Protein AF-A0A1V2PLE7-F1 (afdb_monomer_lite)

Radius of gyration: 16.04 Å; chains: 1; bounding box: 48×46×39 Å

Sequence (101 aa):
MATNTGQRAGVEWAGRPDGDDAVEQPRIHVDQRVSHYDYGRGTVVLFHGPVLQVLWDKPLLDGTISRLMDHDAAFARHLVPLVTDPDGRETPAPRAAGRGV

Secondary structure (DSSP, 8-state):
------------------SS---------TT-EEEETTTEEEEEEEEETTEEEEEESS-SSTT----EEEEEHHHHTT-EEEEE-TTS-EEEPPP------

pLDDT: mean 71.07, std 22.45, range [31.92, 94.88]

Structure (mmCIF, N/CA/C/O backbone):
data_AF-A0A1V2PLE7-F1
#
_entry.id   AF-A0A1V2PLE7-F1
#
loop_
_atom_site.group_PDB
_atom_site.id
_atom_site.type_symbol
_atom_site.label_atom_id
_atom_site.label_alt_id
_atom_site.label_comp_id
_atom_site.label_asym_id
_atom_site.label_entity_id
_atom_site.label_seq_id
_atom_site.pdbx_PDB_ins_code
_atom_site.Cartn_x
_atom_site.Cartn_y
_atom_site.Cartn_z
_atom_site.occupancy
_atom_site.B_iso_or_equiv
_atom_site.auth_seq_id
_atom_site.auth_comp_id
_atom_site.auth_asym_id
_atom_site.auth_atom_id
_atom_site.pdbx_PDB_model_num
ATOM 1 N N . MET A 1 1 ? -21.568 -30.325 -1.139 1.00 36.38 1 MET A N 1
ATOM 2 C CA . MET A 1 1 ? -20.833 -29.277 -0.402 1.00 36.38 1 MET A CA 1
ATOM 3 C C . MET A 1 1 ? -19.825 -28.685 -1.369 1.00 36.38 1 MET A C 1
ATOM 5 O O . MET A 1 1 ? -18.881 -29.374 -1.723 1.00 36.38 1 MET A O 1
ATOM 9 N N . ALA A 1 2 ? -20.098 -27.498 -1.910 1.00 34.56 2 ALA A N 1
ATOM 10 C CA . ALA A 1 2 ? -19.217 -26.851 -2.879 1.00 34.56 2 ALA A CA 1
ATOM 11 C C . ALA A 1 2 ? -18.217 -25.967 -2.123 1.00 34.56 2 ALA A C 1
ATOM 13 O O . ALA A 1 2 ? -18.610 -25.015 -1.451 1.00 34.56 2 ALA A O 1
ATOM 14 N N . THR A 1 3 ? -16.936 -26.316 -2.200 1.00 37.66 3 THR A N 1
ATOM 15 C CA . THR A 1 3 ? -15.820 -25.463 -1.790 1.00 37.66 3 THR A CA 1
ATOM 16 C C . THR A 1 3 ? -15.803 -24.250 -2.710 1.00 37.66 3 THR A C 1
ATOM 18 O O . THR A 1 3 ? -15.486 -24.374 -3.890 1.00 37.66 3 THR A O 1
ATOM 21 N N . ASN A 1 4 ? -16.218 -23.094 -2.191 1.00 31.92 4 ASN A N 1
ATOM 22 C CA . ASN A 1 4 ? -16.181 -21.837 -2.923 1.00 31.92 4 ASN A CA 1
ATOM 23 C C . ASN A 1 4 ? -14.717 -21.391 -3.011 1.00 31.92 4 ASN A C 1
ATOM 25 O O . ASN A 1 4 ? -14.147 -20.867 -2.053 1.00 31.92 4 ASN A O 1
ATOM 29 N N . THR A 1 5 ? -14.091 -21.729 -4.132 1.00 40.06 5 THR A N 1
ATOM 30 C CA . THR A 1 5 ? -12.722 -21.382 -4.491 1.00 40.06 5 THR A CA 1
ATOM 31 C C . THR A 1 5 ? -12.612 -19.861 -4.515 1.00 40.06 5 THR A C 1
ATOM 33 O O . THR A 1 5 ? -13.093 -19.213 -5.440 1.00 40.06 5 THR A O 1
ATOM 36 N N . GLY A 1 6 ? -12.012 -19.289 -3.468 1.00 34.78 6 GLY A N 1
ATOM 37 C CA . GLY A 1 6 ? -11.672 -17.873 -3.406 1.00 34.78 6 GLY A CA 1
ATOM 38 C C . GLY A 1 6 ? -10.802 -17.514 -4.603 1.00 34.78 6 GLY A C 1
ATOM 39 O O . GLY A 1 6 ? -9.626 -17.865 -4.662 1.00 34.78 6 GLY A O 1
ATOM 40 N N . GLN A 1 7 ? -11.416 -16.849 -5.572 1.00 38.00 7 GLN A N 1
ATOM 41 C CA . GLN A 1 7 ? -10.811 -16.360 -6.797 1.00 38.00 7 GLN A CA 1
ATOM 42 C C . GLN A 1 7 ? -9.846 -15.215 -6.444 1.00 38.00 7 GLN A C 1
ATOM 44 O O . GLN A 1 7 ? -10.184 -14.041 -6.547 1.00 38.00 7 GLN A O 1
ATOM 49 N N . ARG A 1 8 ? -8.639 -15.550 -5.967 1.00 40.03 8 ARG A N 1
ATOM 50 C CA . ARG A 1 8 ? -7.519 -14.605 -5.890 1.00 40.03 8 ARG A CA 1
ATOM 51 C C . ARG A 1 8 ? -6.995 -14.424 -7.310 1.00 40.03 8 ARG A C 1
ATOM 53 O O . ARG A 1 8 ? -6.308 -15.294 -7.837 1.00 40.03 8 ARG A O 1
ATOM 60 N N . ALA A 1 9 ? -7.390 -13.323 -7.940 1.00 38.62 9 ALA A N 1
ATOM 61 C CA . ALA A 1 9 ? -6.881 -12.890 -9.233 1.00 38.62 9 ALA A CA 1
ATOM 62 C C . ALA A 1 9 ? -5.372 -12.605 -9.126 1.00 38.62 9 ALA A C 1
ATOM 64 O O . ALA A 1 9 ? -4.951 -11.494 -8.818 1.00 38.62 9 ALA A O 1
ATOM 65 N N . GLY A 1 10 ? -4.555 -13.636 -9.336 1.00 33.22 10 GLY A N 1
ATOM 66 C CA . GLY A 1 10 ? -3.125 -13.500 -9.571 1.00 33.22 10 GLY A CA 1
ATOM 67 C C . GLY A 1 10 ? -2.906 -13.056 -11.010 1.00 33.22 10 GLY A C 1
ATOM 68 O O . GLY A 1 10 ? -3.048 -13.855 -11.930 1.00 33.22 10 GLY A O 1
ATOM 69 N N . VAL A 1 11 ? -2.581 -11.781 -11.210 1.00 39.53 11 VAL A N 1
ATOM 70 C CA . VAL A 1 11 ? -1.959 -11.325 -12.455 1.00 39.53 11 VAL A CA 1
ATOM 71 C C . VAL A 1 11 ? -0.450 -11.375 -12.224 1.00 39.53 11 VAL A C 1
ATOM 73 O O . VAL A 1 11 ? 0.130 -10.460 -11.644 1.00 39.53 11 VAL A O 1
ATOM 76 N N . GLU A 1 12 ? 0.175 -12.486 -12.61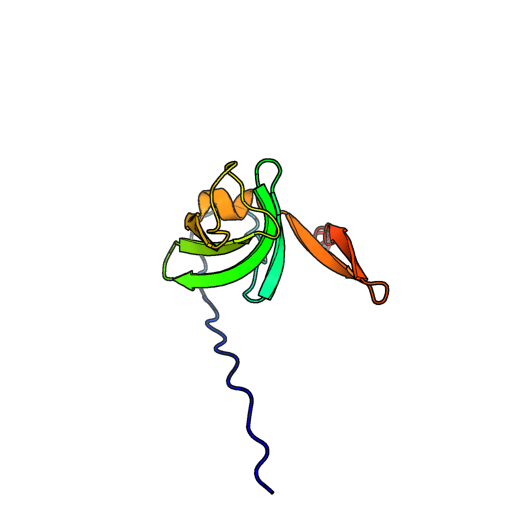8 1.00 34.31 12 GLU A N 1
ATOM 77 C CA . GLU A 1 12 ? 1.629 -12.575 -12.767 1.00 34.31 12 GLU A CA 1
ATOM 78 C C . GLU A 1 12 ? 2.045 -11.736 -13.979 1.00 34.31 12 GLU A C 1
ATOM 80 O O . GLU A 1 12 ? 1.684 -12.044 -15.115 1.00 34.31 12 GLU A O 1
ATOM 85 N N . TRP A 1 13 ? 2.837 -10.689 -13.758 1.00 45.50 13 TRP A N 1
ATOM 86 C CA . TRP A 1 13 ? 3.560 -10.050 -14.850 1.00 45.50 13 TRP A CA 1
ATOM 87 C C . TRP A 1 13 ? 4.874 -10.792 -15.078 1.00 45.50 13 TRP A C 1
ATOM 89 O O . TRP A 1 13 ? 5.878 -10.554 -14.410 1.00 45.50 13 TRP A O 1
ATOM 99 N N . ALA A 1 14 ? 4.871 -11.673 -16.076 1.00 41.53 14 ALA A N 1
ATOM 100 C CA . ALA A 1 14 ? 6.082 -12.071 -16.775 1.00 41.53 14 ALA A CA 1
ATOM 101 C C . ALA A 1 14 ? 6.553 -10.884 -17.635 1.00 41.53 14 ALA A C 1
ATOM 103 O O . ALA A 1 14 ? 6.221 -10.774 -18.811 1.00 41.53 14 ALA A O 1
ATOM 104 N N . GLY A 1 15 ? 7.289 -9.956 -17.027 1.00 32.25 15 GLY A N 1
ATOM 105 C CA . GLY A 1 15 ? 7.913 -8.831 -17.715 1.00 32.25 15 GLY A CA 1
ATOM 106 C C . GLY A 1 15 ? 9.403 -8.817 -17.425 1.00 32.25 15 GLY A C 1
ATOM 107 O O . GLY A 1 15 ? 9.845 -8.136 -16.506 1.00 32.25 15 GLY A O 1
ATOM 108 N N . ARG A 1 16 ? 10.172 -9.595 -18.190 1.00 35.09 16 ARG A N 1
ATOM 109 C CA . ARG A 1 16 ? 11.631 -9.476 -18.263 1.00 35.09 16 ARG A CA 1
ATOM 110 C C . ARG A 1 16 ? 11.919 -8.234 -19.117 1.00 35.09 16 ARG A C 1
ATOM 112 O O . ARG A 1 16 ? 11.598 -8.278 -20.304 1.00 35.09 16 ARG A O 1
ATOM 119 N N . PRO A 1 17 ? 12.454 -7.123 -18.580 1.00 43.41 17 PRO A N 1
ATOM 120 C CA . PRO A 1 17 ? 13.042 -6.127 -19.454 1.00 43.41 17 PRO A CA 1
ATOM 121 C C . PRO A 1 17 ? 14.354 -6.730 -19.968 1.00 43.41 17 PRO A C 1
ATOM 123 O O . PRO A 1 17 ? 15.283 -6.958 -19.198 1.00 43.41 17 PRO A O 1
ATOM 126 N N . ASP A 1 18 ? 14.404 -7.067 -21.255 1.00 43.44 18 ASP A N 1
ATOM 127 C CA . ASP A 1 18 ? 15.676 -7.159 -21.971 1.00 43.44 18 ASP A CA 1
ATOM 128 C C . ASP A 1 18 ? 16.320 -5.767 -21.898 1.00 43.44 18 ASP A C 1
ATOM 130 O O . ASP A 1 18 ? 15.881 -4.821 -22.552 1.00 43.44 18 ASP A O 1
ATOM 134 N N . GLY A 1 19 ? 17.285 -5.619 -21.000 1.00 38.19 19 GLY A N 1
ATOM 135 C CA . GLY A 1 19 ? 17.971 -4.368 -20.719 1.00 38.19 19 GLY A CA 1
ATOM 136 C C . GLY A 1 19 ? 18.885 -4.559 -19.518 1.00 38.19 19 GLY A C 1
ATOM 137 O O . GLY A 1 19 ? 18.416 -4.877 -18.430 1.00 38.19 19 GLY A O 1
ATOM 138 N N . ASP A 1 20 ? 20.183 -4.406 -19.753 1.00 41.28 20 ASP A N 1
ATOM 139 C CA . ASP A 1 20 ? 21.325 -4.676 -18.869 1.00 41.28 20 ASP A CA 1
ATOM 140 C C . ASP A 1 20 ? 21.437 -3.695 -17.676 1.00 41.28 20 ASP A C 1
ATOM 142 O O . ASP A 1 20 ? 22.489 -3.149 -17.374 1.00 41.28 20 ASP A O 1
ATOM 146 N N . ASP A 1 21 ? 20.325 -3.461 -16.986 1.00 37.78 21 ASP A N 1
ATOM 147 C CA . ASP A 1 21 ? 20.258 -2.816 -15.681 1.00 37.78 21 ASP A CA 1
ATOM 148 C C . ASP A 1 21 ? 19.264 -3.632 -14.862 1.00 37.78 21 ASP A C 1
ATOM 150 O O . ASP A 1 21 ? 18.049 -3.413 -14.902 1.00 37.78 21 ASP A O 1
ATOM 154 N N . ALA A 1 22 ? 19.779 -4.627 -14.138 1.00 38.41 22 ALA A N 1
ATOM 155 C CA . ALA A 1 22 ? 19.022 -5.391 -13.157 1.00 38.41 22 ALA A CA 1
ATOM 156 C C . ALA A 1 22 ? 18.640 -4.474 -11.982 1.00 38.41 22 ALA A C 1
ATOM 158 O O . ALA A 1 22 ? 19.153 -4.594 -10.872 1.00 38.41 22 ALA A O 1
ATOM 159 N N . VAL A 1 23 ? 17.735 -3.525 -12.234 1.00 42.97 23 VAL A N 1
ATOM 160 C CA . VAL A 1 23 ? 17.020 -2.796 -11.199 1.00 42.97 23 VAL A CA 1
ATOM 161 C C . VAL A 1 23 ? 16.213 -3.858 -10.479 1.00 42.97 23 VAL A C 1
ATOM 163 O O . VAL A 1 23 ? 15.229 -4.365 -11.016 1.00 42.97 23 VAL A O 1
ATOM 166 N N . GLU A 1 24 ? 16.701 -4.250 -9.305 1.00 43.41 24 GLU A N 1
ATOM 167 C CA . GLU A 1 24 ? 16.068 -5.204 -8.407 1.00 43.41 24 GLU A CA 1
ATOM 168 C C . GLU A 1 24 ? 14.602 -4.781 -8.248 1.00 43.41 24 GLU A C 1
ATOM 170 O O . GLU A 1 24 ? 14.293 -3.799 -7.570 1.00 43.41 24 GLU A O 1
ATOM 175 N N . GLN A 1 25 ? 13.695 -5.437 -8.980 1.00 45.12 25 GLN A N 1
ATOM 176 C CA . GLN A 1 25 ? 12.293 -5.052 -8.943 1.00 45.12 25 GLN A CA 1
ATOM 177 C C . GLN A 1 25 ? 11.806 -5.265 -7.506 1.00 45.12 25 GLN A C 1
ATOM 179 O O . GLN A 1 25 ? 12.007 -6.357 -6.956 1.00 45.12 25 GLN A O 1
ATOM 184 N N . PRO A 1 26 ? 11.173 -4.258 -6.880 1.00 50.88 26 PRO A N 1
ATOM 185 C CA . PRO A 1 26 ? 10.527 -4.456 -5.597 1.00 50.88 26 PRO A CA 1
ATOM 186 C C . PRO A 1 26 ? 9.506 -5.579 -5.761 1.00 50.88 26 PRO A C 1
ATOM 188 O O . PRO A 1 26 ? 8.578 -5.469 -6.562 1.00 50.88 26 PRO A O 1
ATOM 191 N N . ARG A 1 27 ? 9.684 -6.676 -5.022 1.00 68.31 27 ARG A N 1
ATOM 192 C CA . ARG A 1 27 ? 8.744 -7.807 -4.993 1.00 68.31 27 ARG A CA 1
ATOM 193 C C . ARG A 1 27 ? 7.506 -7.424 -4.179 1.00 68.31 27 ARG A C 1
ATOM 195 O O . ARG A 1 27 ? 7.289 -7.929 -3.083 1.00 68.31 27 ARG A O 1
ATOM 202 N N . ILE A 1 28 ? 6.763 -6.437 -4.663 1.00 76.25 28 ILE A N 1
ATOM 203 C CA . ILE A 1 28 ? 5.536 -5.944 -4.046 1.00 76.25 28 ILE A CA 1
ATOM 204 C C . ILE A 1 28 ? 4.367 -6.611 -4.760 1.00 76.25 28 ILE A C 1
ATOM 206 O O . ILE A 1 28 ? 4.305 -6.632 -5.987 1.00 76.25 28 ILE A O 1
ATOM 210 N N . HIS A 1 29 ? 3.445 -7.164 -3.981 1.00 83.88 29 HIS A N 1
ATOM 211 C CA . HIS A 1 29 ? 2.307 -7.935 -4.472 1.00 83.88 29 HIS A CA 1
ATOM 212 C C . HIS A 1 29 ? 0.990 -7.317 -3.988 1.00 83.88 29 HIS A C 1
ATOM 214 O O . HIS A 1 29 ? 0.985 -6.474 -3.094 1.00 83.88 29 HIS A O 1
ATOM 220 N N . VAL A 1 30 ? -0.142 -7.721 -4.567 1.00 88.00 30 VAL A N 1
ATOM 221 C CA . VAL A 1 30 ? -1.458 -7.364 -4.007 1.00 88.00 30 VAL A CA 1
ATOM 222 C C . VAL A 1 30 ? -1.586 -7.957 -2.604 1.00 88.00 30 VAL A C 1
ATOM 224 O O . VAL A 1 30 ? -1.036 -9.022 -2.332 1.00 88.00 30 VAL A O 1
ATOM 227 N N . ASP A 1 31 ? -2.271 -7.243 -1.716 1.00 89.75 31 ASP A N 1
ATOM 228 C CA . ASP A 1 31 ? -2.378 -7.487 -0.274 1.00 89.75 31 ASP A CA 1
ATOM 229 C C . ASP A 1 31 ? -1.066 -7.288 0.511 1.00 89.75 31 ASP A C 1
ATOM 231 O O . ASP A 1 31 ? -1.028 -7.504 1.724 1.00 89.75 31 ASP A O 1
ATOM 235 N N . GLN A 1 32 ? 0.019 -6.846 -0.137 1.00 90.56 32 GLN A N 1
ATOM 236 C CA . GLN A 1 32 ? 1.292 -6.590 0.534 1.00 90.56 32 GLN A CA 1
ATOM 237 C C . GLN A 1 32 ? 1.183 -5.366 1.446 1.00 90.56 32 GLN A C 1
ATOM 239 O O . GLN A 1 32 ? 0.818 -4.270 1.009 1.00 90.56 32 GLN A O 1
ATOM 244 N N . ARG A 1 33 ? 1.589 -5.533 2.707 1.00 93.88 33 ARG A N 1
ATOM 245 C CA . ARG A 1 33 ? 1.825 -4.416 3.626 1.00 93.88 33 ARG A CA 1
ATOM 246 C C . ARG A 1 33 ? 3.083 -3.671 3.221 1.00 93.88 33 ARG A C 1
ATOM 248 O O . ARG A 1 33 ? 4.111 -4.293 2.951 1.00 93.88 33 ARG A O 1
ATOM 255 N N . VAL A 1 34 ? 3.000 -2.350 3.165 1.00 93.12 34 VAL A N 1
ATOM 256 C CA . VAL A 1 34 ? 4.085 -1.478 2.714 1.00 93.12 34 VAL A CA 1
ATOM 257 C C . VAL A 1 34 ? 4.227 -0.267 3.623 1.00 93.12 34 VAL A C 1
ATOM 259 O O . VAL A 1 34 ? 3.270 0.176 4.257 1.00 93.12 34 VAL A O 1
ATOM 262 N N . SER A 1 35 ? 5.435 0.283 3.666 1.00 93.81 35 SER A N 1
ATOM 263 C CA . SER A 1 35 ? 5.733 1.572 4.279 1.00 93.81 35 SER A CA 1
ATOM 264 C C . SER A 1 35 ? 6.348 2.509 3.250 1.00 93.81 35 SER A C 1
ATOM 266 O O . SER A 1 35 ? 7.185 2.097 2.450 1.00 93.81 35 SER A O 1
ATOM 268 N N . HIS A 1 36 ? 5.995 3.784 3.334 1.00 93.06 36 HIS A N 1
ATOM 269 C CA . HIS A 1 36 ? 6.645 4.886 2.639 1.00 93.06 36 HIS A CA 1
ATOM 270 C C . HIS A 1 36 ? 6.949 5.999 3.643 1.00 93.06 36 HIS A C 1
ATOM 272 O O . HIS A 1 36 ? 6.192 6.195 4.593 1.00 93.06 36 HIS A O 1
ATOM 278 N N . TYR A 1 37 ? 8.037 6.738 3.436 1.00 90.00 37 TYR A N 1
ATOM 279 C CA . TYR A 1 37 ? 8.465 7.787 4.364 1.00 90.00 37 TYR A CA 1
ATOM 280 C C . TYR A 1 37 ? 7.402 8.888 4.530 1.00 90.00 37 TYR A C 1
ATOM 282 O O . TYR A 1 37 ? 6.996 9.172 5.653 1.00 90.00 37 TYR A O 1
ATOM 290 N N . ASP A 1 38 ? 6.874 9.423 3.424 1.00 88.81 38 ASP A N 1
ATOM 291 C CA . ASP A 1 38 ? 5.876 10.508 3.481 1.00 88.81 38 ASP A CA 1
ATOM 292 C C . ASP A 1 38 ? 4.432 10.037 3.720 1.00 88.81 38 ASP A C 1
ATOM 294 O O . ASP A 1 38 ? 3.598 10.814 4.176 1.00 88.81 38 ASP A O 1
ATOM 298 N N . TYR A 1 39 ? 4.118 8.772 3.413 1.00 89.38 39 TYR A N 1
ATOM 299 C CA . TYR A 1 39 ? 2.735 8.269 3.420 1.00 89.38 39 TYR A CA 1
ATOM 300 C C . TYR A 1 39 ? 2.435 7.347 4.608 1.00 89.38 39 TYR A C 1
ATOM 302 O O . TYR A 1 39 ? 1.285 6.993 4.870 1.00 89.38 39 TYR A O 1
ATOM 310 N N . GLY A 1 40 ? 3.466 6.956 5.358 1.00 92.12 40 GLY A N 1
ATOM 311 C CA . GLY A 1 40 ? 3.340 5.994 6.438 1.00 92.12 40 GLY A CA 1
ATOM 312 C C . GLY A 1 40 ? 3.079 4.589 5.906 1.00 92.12 40 GLY A C 1
ATOM 313 O O . GLY A 1 40 ? 3.747 4.126 4.984 1.00 92.12 40 GLY A O 1
ATOM 314 N N . ARG A 1 41 ? 2.143 3.881 6.535 1.00 94.12 41 ARG A N 1
ATOM 315 C CA . ARG A 1 41 ? 1.872 2.465 6.265 1.00 94.12 41 ARG A CA 1
ATOM 316 C C . ARG A 1 41 ? 0.586 2.288 5.485 1.00 94.12 41 ARG A C 1
ATOM 318 O O . ARG A 1 41 ? -0.357 3.060 5.658 1.00 94.12 41 ARG A O 1
ATOM 325 N N . GLY A 1 42 ? 0.555 1.265 4.645 1.00 94.88 42 GLY A N 1
ATOM 326 C CA . GLY A 1 42 ? -0.603 0.946 3.829 1.00 94.88 42 GLY A CA 1
ATOM 327 C C . GLY A 1 42 ? -0.561 -0.469 3.277 1.00 94.88 42 GLY A C 1
ATOM 328 O O . GLY A 1 42 ? 0.373 -1.237 3.517 1.00 94.88 42 GLY A O 1
ATOM 329 N N . THR A 1 43 ? -1.604 -0.804 2.533 1.00 94.69 43 THR A N 1
ATOM 330 C CA . THR A 1 43 ? -1.774 -2.099 1.878 1.00 94.69 43 THR A CA 1
ATOM 331 C C . THR A 1 43 ? -1.924 -1.877 0.389 1.00 94.69 43 THR A C 1
ATOM 333 O O . THR A 1 43 ? -2.746 -1.067 -0.040 1.00 94.69 43 THR A O 1
ATOM 336 N N . VAL A 1 44 ? -1.156 -2.605 -0.410 1.00 91.75 44 VAL A N 1
ATOM 337 C CA . VAL A 1 44 ? -1.375 -2.642 -1.854 1.00 91.75 44 VAL A CA 1
ATOM 338 C C . VAL A 1 44 ? -2.677 -3.373 -2.138 1.00 91.75 44 VAL A C 1
ATOM 340 O O . VAL A 1 44 ? -2.830 -4.520 -1.732 1.00 91.75 44 VAL A O 1
ATOM 343 N N . VAL A 1 45 ? -3.606 -2.739 -2.848 1.00 93.12 45 VAL A N 1
ATOM 344 C CA . VAL A 1 45 ? -4.918 -3.343 -3.136 1.00 93.12 45 VAL A CA 1
ATOM 345 C C . VAL A 1 45 ? -5.101 -3.717 -4.600 1.00 93.12 45 VAL A C 1
ATOM 347 O O . VAL A 1 45 ? -5.869 -4.626 -4.901 1.00 93.12 45 VAL A O 1
ATOM 350 N N . LEU A 1 46 ? -4.405 -3.043 -5.519 1.00 87.00 46 LEU A N 1
ATOM 351 C CA . LEU A 1 46 ? -4.566 -3.279 -6.950 1.00 87.00 46 LEU A CA 1
ATOM 352 C C . LEU A 1 46 ? -3.327 -2.839 -7.732 1.00 87.00 46 LEU A C 1
ATOM 354 O O . LEU A 1 46 ? -2.676 -1.857 -7.385 1.00 87.00 46 LEU A O 1
ATOM 358 N N . PHE A 1 47 ? -3.064 -3.530 -8.839 1.00 82.38 47 PHE A N 1
ATOM 359 C CA . PHE A 1 47 ? -2.228 -3.034 -9.930 1.00 82.38 47 PHE A CA 1
ATOM 360 C C . PHE A 1 47 ? -3.090 -2.885 -11.184 1.00 82.38 47 PHE A C 1
ATOM 362 O O . PHE A 1 47 ? -3.849 -3.795 -11.522 1.00 82.38 47 PHE A O 1
ATOM 369 N N . HIS A 1 48 ? -2.957 -1.769 -11.895 1.00 77.38 48 HIS A N 1
ATOM 370 C CA . HIS A 1 48 ? -3.602 -1.557 -13.188 1.00 77.38 48 HIS A CA 1
ATOM 371 C C . HIS A 1 48 ? -2.625 -0.906 -14.180 1.00 77.38 48 HIS A C 1
ATOM 373 O O . HIS A 1 48 ? -2.344 0.292 -14.149 1.00 77.38 48 HIS A O 1
ATOM 379 N N . GLY A 1 49 ? -2.074 -1.718 -15.087 1.00 76.75 49 GLY A N 1
ATOM 380 C CA . GLY A 1 49 ? -1.014 -1.273 -15.995 1.00 76.75 49 GLY A CA 1
ATOM 381 C C . GLY A 1 49 ? 0.244 -0.844 -15.218 1.00 76.75 49 GLY A C 1
ATOM 382 O O . GLY A 1 49 ? 0.721 -1.632 -14.404 1.00 76.75 49 GLY A O 1
ATOM 383 N N . PRO A 1 50 ? 0.788 0.371 -15.439 1.00 77.88 50 PRO A N 1
ATOM 384 C CA . PRO A 1 50 ? 1.969 0.867 -14.726 1.00 77.88 50 PRO A CA 1
ATOM 385 C C . PRO A 1 50 ? 1.646 1.501 -13.363 1.00 77.88 50 PRO A C 1
ATOM 387 O O . PRO A 1 50 ? 2.535 2.080 -12.739 1.00 77.88 50 PRO A O 1
ATOM 390 N N . VAL A 1 51 ? 0.382 1.452 -12.936 1.00 82.94 51 VAL A N 1
ATOM 391 C CA . VAL A 1 51 ? -0.104 2.126 -11.734 1.00 82.94 51 VAL A CA 1
ATOM 392 C C . VAL A 1 51 ? -0.410 1.107 -10.640 1.00 82.94 51 VAL A C 1
ATOM 394 O O . VAL A 1 51 ? -0.992 0.046 -10.878 1.00 82.94 51 VAL A O 1
ATOM 397 N N . LEU A 1 52 ? 0.002 1.459 -9.432 1.00 88.81 52 LEU A N 1
ATOM 398 C CA . LEU A 1 52 ? -0.179 0.751 -8.181 1.00 88.81 52 LEU A CA 1
ATOM 399 C C . LEU A 1 52 ? -1.167 1.529 -7.315 1.00 88.81 52 LEU A C 1
ATOM 401 O O . LEU A 1 52 ? -0.951 2.703 -7.038 1.00 88.81 52 LEU A O 1
ATOM 405 N N . GLN A 1 53 ? -2.188 0.859 -6.799 1.00 92.81 53 GLN A N 1
ATOM 406 C CA . GLN A 1 53 ? -3.120 1.453 -5.855 1.00 92.81 53 GLN A CA 1
ATOM 407 C C . GLN A 1 53 ? -2.831 0.975 -4.428 1.00 92.81 53 GLN A C 1
ATOM 409 O O . GLN A 1 53 ? -2.771 -0.231 -4.155 1.00 92.81 53 GLN A O 1
ATOM 414 N N . VAL A 1 54 ? -2.678 1.927 -3.506 1.00 93.50 54 VAL A N 1
ATOM 415 C CA . VAL A 1 54 ? -2.387 1.682 -2.088 1.00 93.50 54 VAL A CA 1
ATOM 416 C C . VAL A 1 54 ? -3.489 2.274 -1.221 1.00 93.50 54 VAL A C 1
ATOM 418 O O . VAL A 1 54 ? -3.866 3.436 -1.372 1.00 93.50 54 VAL A O 1
ATOM 421 N N . LEU A 1 55 ? -3.987 1.468 -0.286 1.00 94.75 55 LEU A N 1
ATOM 422 C CA . LEU A 1 55 ? -4.845 1.905 0.804 1.00 94.75 55 LEU A CA 1
ATOM 423 C C . LEU A 1 55 ? -3.980 2.225 2.029 1.00 94.75 55 LEU A C 1
ATOM 425 O O . LEU A 1 55 ? -3.478 1.314 2.687 1.00 94.75 55 LEU A O 1
ATOM 429 N N . TRP A 1 56 ? -3.809 3.507 2.335 1.00 94.38 56 TRP A N 1
ATOM 430 C CA . TRP A 1 56 ? -3.033 3.985 3.479 1.00 94.38 56 TRP A CA 1
ATOM 431 C C . TRP A 1 56 ? -3.811 3.875 4.794 1.00 94.38 56 TRP A C 1
ATOM 433 O O . TRP A 1 56 ? -5.029 4.043 4.847 1.00 94.38 56 TRP A O 1
ATOM 443 N N . ASP A 1 57 ? -3.117 3.625 5.899 1.00 92.75 57 ASP A N 1
ATOM 444 C CA . ASP A 1 57 ? -3.769 3.446 7.200 1.00 92.75 57 ASP A CA 1
ATOM 445 C C . ASP A 1 57 ? -4.356 4.766 7.724 1.00 92.75 57 ASP A C 1
ATOM 447 O O . ASP A 1 57 ? -5.397 4.781 8.392 1.00 92.75 57 ASP A O 1
ATOM 451 N N . LYS A 1 58 ? -3.705 5.888 7.394 1.00 88.19 58 LYS A N 1
ATOM 452 C CA . LYS A 1 58 ? -4.102 7.240 7.794 1.00 88.19 58 LYS A CA 1
ATOM 453 C C . LYS A 1 58 ? -4.358 8.119 6.567 1.00 88.19 58 LYS A C 1
ATOM 455 O O . LYS A 1 58 ? -3.678 7.952 5.557 1.00 88.19 58 LYS A O 1
ATOM 460 N N . PRO A 1 59 ? -5.301 9.072 6.651 1.00 80.88 59 PRO A N 1
ATOM 461 C CA . PRO A 1 59 ? -5.382 10.149 5.675 1.00 80.88 59 PRO A CA 1
ATOM 462 C C . PRO A 1 59 ? -4.089 10.965 5.689 1.00 80.88 59 PRO A C 1
ATOM 464 O O . PRO A 1 59 ? -3.526 11.219 6.752 1.00 80.88 59 PRO A O 1
ATOM 467 N N . LEU A 1 60 ? -3.632 11.365 4.509 1.00 76.06 60 LEU A N 1
ATOM 468 C CA . LEU A 1 60 ? -2.371 12.096 4.339 1.00 76.06 60 LEU A CA 1
ATOM 469 C C . LEU A 1 60 ? -2.543 13.605 4.482 1.00 76.06 60 LEU A C 1
ATOM 471 O O . LEU A 1 60 ? -1.598 14.314 4.805 1.00 76.06 60 LEU A O 1
ATOM 475 N N . LEU A 1 61 ? -3.753 14.085 4.199 1.00 73.00 61 LEU A N 1
ATOM 476 C CA . LEU A 1 61 ? -4.129 15.484 4.305 1.00 73.00 61 LEU A CA 1
ATOM 477 C C . LEU A 1 61 ? -5.188 15.618 5.390 1.00 73.00 61 LEU A C 1
ATOM 479 O O . LEU A 1 61 ? -6.215 14.926 5.355 1.00 73.00 61 LEU A O 1
ATOM 483 N N . ASP A 1 62 ? -4.955 16.538 6.320 1.00 68.19 62 ASP A N 1
ATOM 484 C CA . ASP A 1 62 ? -5.949 16.906 7.320 1.00 68.19 62 ASP A CA 1
ATOM 485 C C . ASP A 1 62 ? -7.247 17.342 6.627 1.00 68.19 62 ASP A C 1
ATOM 487 O O . ASP A 1 62 ? -7.252 18.169 5.714 1.00 68.19 62 ASP A O 1
ATOM 491 N N . GLY A 1 63 ? -8.363 16.734 7.035 1.00 69.12 63 GLY A N 1
ATOM 492 C CA . GLY A 1 63 ? -9.684 16.982 6.449 1.00 69.12 63 GLY A CA 1
ATOM 493 C C . GLY A 1 63 ? -10.050 16.102 5.249 1.00 69.12 63 GLY A C 1
ATOM 494 O O . GLY A 1 63 ? -11.158 16.229 4.732 1.00 69.12 63 GLY A O 1
ATOM 495 N N . THR A 1 64 ? -9.184 15.175 4.825 1.00 70.81 64 THR A N 1
ATOM 496 C CA . THR A 1 64 ? -9.541 14.167 3.813 1.00 70.81 64 THR A CA 1
ATOM 497 C C . THR A 1 64 ? -9.945 12.838 4.450 1.00 70.81 64 THR A C 1
ATOM 499 O O . THR A 1 64 ? -9.384 12.405 5.454 1.00 70.81 64 THR A O 1
ATOM 502 N N . ILE A 1 65 ? -10.947 12.174 3.866 1.00 75.44 65 ILE A N 1
ATOM 503 C CA . ILE A 1 65 ? -11.354 10.810 4.253 1.00 75.44 65 ILE A CA 1
ATOM 504 C C . ILE A 1 65 ? -10.766 9.743 3.331 1.00 75.44 65 ILE A C 1
ATOM 506 O O . ILE A 1 65 ? -10.729 8.569 3.703 1.00 75.44 65 ILE A O 1
ATOM 510 N N . SER A 1 66 ? -10.323 10.137 2.131 1.00 79.25 66 SER A N 1
ATOM 511 C CA . SER A 1 66 ? -9.779 9.188 1.169 1.00 79.25 66 SER A CA 1
ATOM 512 C C . SER A 1 66 ? -8.404 8.725 1.618 1.00 79.25 66 SER A C 1
ATOM 514 O O . SER A 1 66 ? -7.518 9.525 1.909 1.00 79.25 66 SER A O 1
ATOM 516 N N . ARG A 1 67 ? -8.248 7.409 1.662 1.00 86.69 67 ARG A N 1
ATOM 517 C CA . ARG A 1 67 ? -6.997 6.724 1.987 1.00 86.69 67 ARG A CA 1
ATOM 518 C C . ARG A 1 67 ? -6.463 5.915 0.812 1.00 86.69 67 ARG A C 1
ATOM 520 O O . ARG A 1 67 ? -5.369 5.375 0.889 1.00 86.69 67 ARG A O 1
ATOM 527 N N . LEU A 1 68 ? -7.259 5.807 -0.248 1.00 90.94 68 LEU A N 1
ATOM 528 C CA . LEU A 1 68 ? -6.953 5.042 -1.441 1.00 90.94 68 LEU A CA 1
ATOM 529 C C . LEU A 1 68 ? -6.305 5.970 -2.463 1.00 90.94 68 LEU A C 1
ATOM 531 O O . LEU A 1 68 ? -6.899 6.992 -2.814 1.00 90.94 68 LEU A O 1
ATOM 535 N N . MET A 1 69 ? -5.097 5.635 -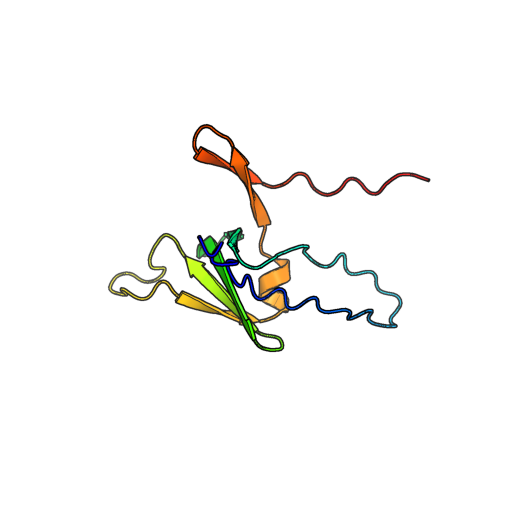2.904 1.00 90.62 69 MET A N 1
ATOM 536 C CA . MET A 1 69 ? -4.348 6.458 -3.849 1.00 90.62 69 MET A CA 1
ATOM 537 C C . MET A 1 69 ? -3.608 5.623 -4.876 1.00 90.62 69 MET A C 1
ATOM 539 O O . MET A 1 69 ? -3.076 4.558 -4.560 1.00 90.62 69 MET A O 1
ATOM 543 N N . ASP A 1 70 ? -3.542 6.181 -6.076 1.00 91.31 70 ASP A N 1
ATOM 544 C CA . ASP A 1 70 ? -2.842 5.630 -7.223 1.00 91.31 70 ASP A CA 1
ATOM 545 C C . ASP A 1 70 ? -1.423 6.203 -7.291 1.00 91.31 70 ASP A C 1
ATOM 547 O O . ASP A 1 70 ? -1.212 7.400 -7.091 1.00 91.31 70 ASP A O 1
ATOM 551 N N . HIS A 1 71 ? -0.456 5.344 -7.593 1.00 88.62 71 HIS A N 1
ATOM 552 C CA . HIS A 1 71 ? 0.969 5.648 -7.638 1.00 88.62 71 HIS A CA 1
ATOM 553 C C . HIS A 1 71 ? 1.610 5.021 -8.863 1.00 88.62 71 HIS A C 1
ATOM 555 O O . HIS A 1 71 ? 1.211 3.945 -9.300 1.00 88.62 71 HIS A O 1
ATOM 561 N N . ASP A 1 72 ? 2.632 5.660 -9.413 1.00 85.56 72 ASP A N 1
ATOM 562 C CA . ASP A 1 72 ? 3.350 5.110 -10.555 1.00 85.56 72 ASP A CA 1
ATOM 563 C C . ASP A 1 72 ? 4.392 4.046 -10.153 1.00 85.56 72 ASP A C 1
ATOM 565 O O . ASP A 1 72 ? 4.681 3.776 -8.980 1.00 85.56 72 ASP A O 1
ATOM 569 N N . ALA A 1 73 ? 4.991 3.428 -11.170 1.00 78.19 73 ALA A N 1
ATOM 570 C CA . ALA A 1 73 ? 6.050 2.445 -10.990 1.00 78.19 73 ALA A CA 1
ATOM 571 C C . ALA A 1 73 ? 7.331 3.020 -10.354 1.00 78.19 73 ALA A C 1
ATOM 573 O O . ALA A 1 73 ? 8.128 2.248 -9.818 1.00 78.19 73 ALA A O 1
ATOM 574 N N . ALA A 1 74 ? 7.566 4.337 -10.414 1.00 83.31 74 ALA A N 1
ATOM 575 C CA . ALA A 1 74 ? 8.720 4.959 -9.769 1.00 83.31 74 ALA A CA 1
ATOM 576 C C . ALA A 1 74 ? 8.499 5.041 -8.254 1.00 83.31 74 ALA A C 1
ATOM 578 O O . ALA A 1 74 ? 9.365 4.626 -7.486 1.00 83.31 74 ALA A O 1
ATOM 579 N N . PHE A 1 75 ? 7.307 5.453 -7.826 1.00 87.44 75 PHE A N 1
ATOM 580 C CA . PHE A 1 75 ? 6.891 5.447 -6.429 1.00 87.44 75 PHE A CA 1
ATOM 581 C C . PHE A 1 75 ? 6.972 4.048 -5.810 1.00 87.44 75 PHE A C 1
ATOM 583 O O . PHE A 1 75 ? 7.493 3.886 -4.707 1.00 87.44 75 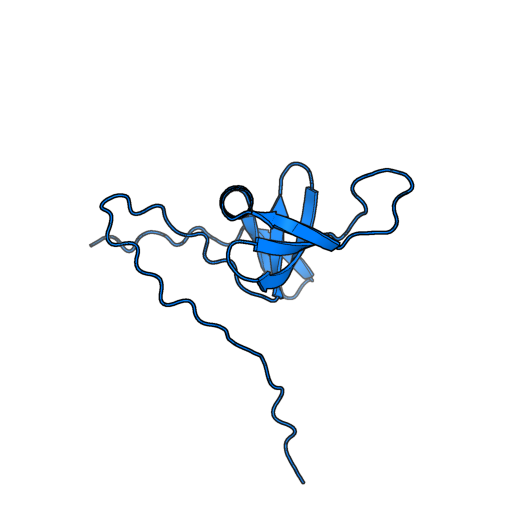PHE A O 1
ATOM 590 N N . ALA A 1 76 ? 6.547 3.012 -6.542 1.00 84.06 76 ALA A N 1
ATOM 591 C CA . ALA A 1 76 ? 6.622 1.628 -6.073 1.00 84.06 76 ALA A CA 1
ATOM 592 C C . ALA A 1 76 ? 8.051 1.185 -5.689 1.00 84.06 76 ALA A C 1
ATOM 594 O O . ALA A 1 76 ? 8.214 0.321 -4.831 1.00 84.06 76 ALA A O 1
ATOM 595 N N . ARG A 1 77 ? 9.098 1.800 -6.265 1.00 83.38 77 ARG A N 1
ATOM 596 C CA . ARG A 1 77 ? 10.507 1.527 -5.914 1.00 83.38 77 ARG A CA 1
ATOM 597 C C . ARG A 1 77 ? 10.921 2.085 -4.557 1.00 83.38 77 ARG A C 1
ATOM 599 O O . ARG A 1 77 ? 11.903 1.617 -3.989 1.00 83.38 77 ARG A O 1
ATOM 606 N N . HIS A 1 78 ? 10.181 3.059 -4.037 1.00 88.00 78 HIS A N 1
ATOM 607 C CA . HIS A 1 78 ? 10.419 3.669 -2.730 1.00 88.00 78 HIS A CA 1
ATOM 608 C C . HIS A 1 78 ? 9.613 3.008 -1.607 1.00 88.00 78 HIS A C 1
ATOM 610 O O . HIS A 1 78 ? 9.801 3.335 -0.434 1.00 88.00 78 HIS A O 1
ATOM 616 N N . LEU A 1 79 ? 8.733 2.064 -1.945 1.00 88.00 79 LEU A N 1
ATOM 617 C CA . LEU A 1 79 ? 7.988 1.296 -0.963 1.00 88.00 79 LEU A CA 1
ATOM 618 C C . LEU A 1 79 ? 8.874 0.243 -0.305 1.00 88.00 79 LEU A C 1
ATOM 620 O O . LEU A 1 79 ? 9.559 -0.539 -0.963 1.00 88.00 79 LEU A O 1
ATOM 624 N N . VAL A 1 80 ? 8.793 0.187 1.020 1.00 90.88 80 VAL A N 1
ATOM 625 C CA . VAL A 1 80 ? 9.417 -0.852 1.833 1.00 90.88 80 VAL A CA 1
ATOM 626 C C . VAL A 1 80 ? 8.362 -1.916 2.132 1.00 90.88 80 VAL A C 1
ATOM 628 O O . VAL A 1 80 ? 7.402 -1.613 2.846 1.00 90.88 80 VAL A O 1
ATOM 631 N N . PRO A 1 81 ? 8.503 -3.154 1.624 1.00 89.62 81 PRO A N 1
ATOM 632 C CA . PRO A 1 81 ? 7.614 -4.246 1.997 1.00 89.62 81 PRO A CA 1
ATOM 633 C C . PRO A 1 81 ? 7.725 -4.531 3.495 1.00 89.62 81 PRO A C 1
ATOM 635 O O . PRO A 1 81 ? 8.823 -4.527 4.055 1.00 89.62 81 PRO A O 1
ATOM 638 N N . LEU A 1 82 ? 6.596 -4.798 4.138 1.00 88.31 82 LEU A N 1
ATOM 639 C CA . LEU A 1 82 ? 6.509 -5.156 5.547 1.00 88.31 82 LEU A CA 1
ATOM 640 C C . LEU A 1 82 ? 6.061 -6.611 5.705 1.00 88.31 82 LEU A C 1
ATOM 642 O O . LEU A 1 82 ? 5.233 -7.107 4.943 1.00 88.31 82 LEU A O 1
ATOM 646 N N . VAL A 1 83 ? 6.576 -7.277 6.731 1.00 87.88 83 VAL A N 1
ATOM 647 C CA . VAL A 1 83 ? 6.078 -8.565 7.216 1.00 87.88 83 VAL A CA 1
ATOM 648 C C . VAL A 1 83 ? 5.365 -8.320 8.536 1.00 87.88 83 VAL A C 1
ATOM 650 O O . VAL A 1 83 ? 5.902 -7.646 9.419 1.00 87.88 83 VAL A O 1
ATOM 653 N N . THR A 1 84 ? 4.160 -8.865 8.654 1.00 85.56 84 THR A N 1
ATOM 654 C CA . THR A 1 84 ? 3.388 -8.861 9.895 1.00 85.56 84 THR A CA 1
ATOM 655 C C . THR A 1 84 ? 3.688 -10.147 10.657 1.00 85.56 84 THR A C 1
ATOM 657 O O . THR A 1 84 ? 3.501 -11.242 10.122 1.00 85.56 84 THR A O 1
ATOM 660 N N . ASP A 1 85 ? 4.193 -10.025 11.880 1.00 88.31 85 ASP A N 1
ATOM 661 C CA . ASP A 1 85 ? 4.415 -11.167 12.765 1.00 88.31 85 ASP A CA 1
ATOM 662 C C . ASP A 1 85 ? 3.089 -11.659 13.400 1.00 88.31 85 ASP A C 1
ATOM 664 O O . ASP A 1 85 ? 2.054 -10.995 13.276 1.00 88.31 85 ASP A O 1
ATOM 668 N N . PRO A 1 86 ? 3.070 -12.832 14.065 1.00 90.69 86 PRO A N 1
ATOM 669 C CA . PRO A 1 86 ? 1.865 -13.343 14.727 1.00 90.69 86 PRO A CA 1
ATOM 670 C C . PRO A 1 86 ? 1.310 -12.424 15.826 1.00 90.69 86 PRO A C 1
ATOM 672 O O . PRO A 1 86 ? 0.123 -12.501 16.134 1.00 90.69 86 PRO A O 1
ATOM 675 N N . ASP A 1 87 ? 2.149 -11.548 16.385 1.00 90.94 87 ASP A N 1
ATOM 676 C CA . ASP A 1 87 ? 1.770 -10.552 17.390 1.00 90.94 87 ASP A CA 1
ATO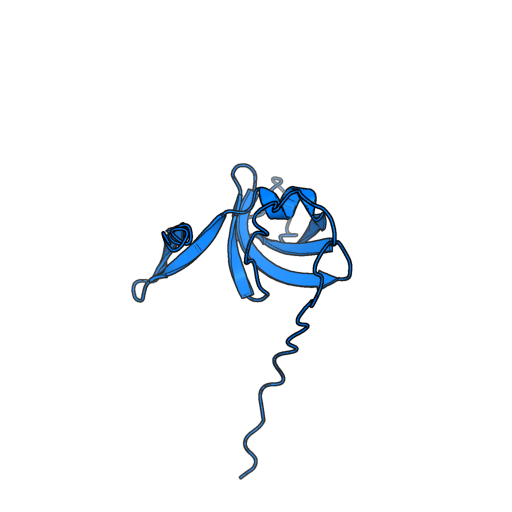M 677 C C . ASP A 1 87 ? 1.194 -9.269 16.751 1.00 90.94 87 ASP A C 1
ATOM 679 O O . ASP A 1 87 ? 0.846 -8.314 17.451 1.00 90.94 87 ASP A O 1
ATOM 683 N N . GLY A 1 88 ? 1.085 -9.228 15.418 1.00 85.19 88 GLY A N 1
ATOM 684 C CA . GLY A 1 88 ? 0.559 -8.104 14.649 1.00 85.19 88 GLY A CA 1
ATOM 685 C C . GLY A 1 88 ? 1.548 -6.952 14.456 1.00 85.19 88 GLY A C 1
ATOM 686 O O . GLY A 1 88 ? 1.154 -5.880 1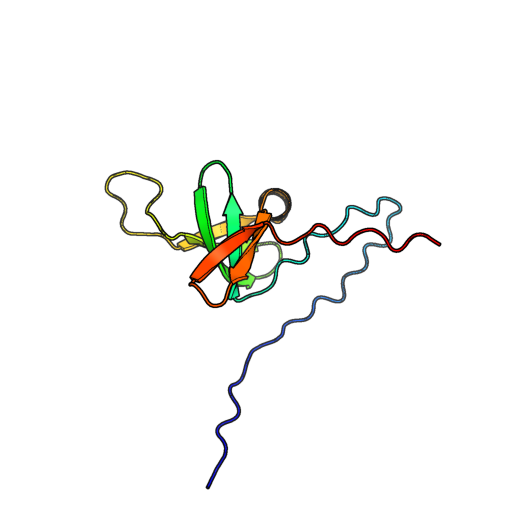3.990 1.00 85.19 88 GLY A O 1
ATOM 687 N N . ARG A 1 89 ? 2.826 -7.120 14.808 1.00 89.50 89 ARG A N 1
ATOM 688 C CA . ARG A 1 89 ? 3.859 -6.107 14.577 1.00 89.50 89 ARG A CA 1
ATOM 689 C C . ARG A 1 89 ? 4.355 -6.191 13.148 1.00 89.50 89 ARG A C 1
ATOM 691 O O . ARG A 1 89 ? 4.632 -7.257 12.607 1.00 89.50 89 ARG A O 1
ATOM 698 N N . GLU A 1 90 ? 4.518 -5.020 12.555 1.00 87.50 90 GLU A N 1
ATOM 699 C CA . GLU A 1 90 ? 4.986 -4.884 11.185 1.00 87.50 90 GLU A CA 1
ATOM 700 C C . GLU A 1 90 ? 6.448 -4.459 11.179 1.00 87.50 90 GLU A C 1
ATOM 702 O O . GLU A 1 90 ? 6.813 -3.437 11.771 1.00 87.50 90 GLU A O 1
ATOM 707 N N . THR A 1 91 ? 7.281 -5.235 10.493 1.00 88.75 91 THR A N 1
ATOM 708 C CA . THR A 1 91 ? 8.715 -4.965 10.341 1.00 88.75 91 THR A CA 1
ATOM 709 C C . THR A 1 91 ? 9.112 -5.001 8.869 1.00 88.75 91 THR A C 1
ATOM 711 O O . THR A 1 91 ? 8.471 -5.712 8.095 1.00 88.75 91 THR A O 1
ATOM 714 N N . PRO A 1 92 ? 10.132 -4.234 8.442 1.00 86.06 92 PRO A N 1
ATOM 715 C CA . PRO A 1 92 ? 10.640 -4.318 7.078 1.00 86.06 92 PRO A CA 1
ATOM 716 C C . PRO A 1 92 ? 10.995 -5.758 6.717 1.00 86.06 92 PRO A C 1
ATOM 718 O O . PRO A 1 92 ? 11.696 -6.434 7.472 1.00 86.06 92 PRO A O 1
ATOM 721 N N . ALA A 1 93 ? 10.519 -6.220 5.562 1.00 80.44 93 ALA A N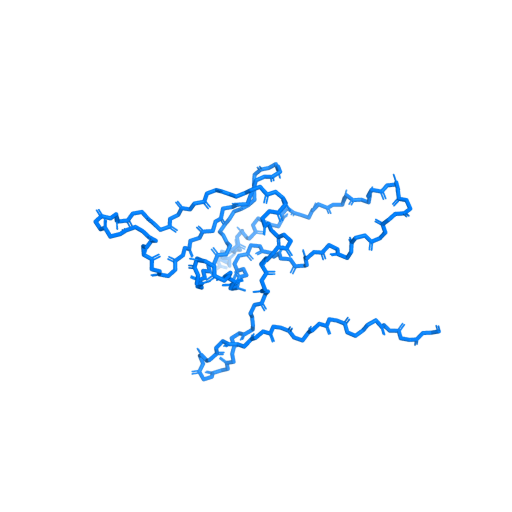 1
ATOM 722 C CA . ALA A 1 93 ? 10.884 -7.526 5.050 1.00 80.44 93 ALA A CA 1
ATOM 723 C C . ALA A 1 93 ? 12.413 -7.596 4.899 1.00 80.44 93 ALA A C 1
ATOM 725 O O . ALA A 1 93 ? 13.023 -6.631 4.418 1.00 80.44 93 ALA A O 1
ATOM 726 N N . PRO A 1 94 ? 13.054 -8.709 5.296 1.00 68.81 94 PRO A N 1
ATOM 727 C CA . PRO A 1 94 ? 14.479 -8.868 5.076 1.00 68.81 94 PRO A CA 1
ATOM 728 C C . PRO A 1 94 ? 14.748 -8.726 3.578 1.00 68.81 94 PRO A C 1
ATOM 730 O O . PRO A 1 94 ? 14.127 -9.411 2.762 1.00 68.81 94 PRO A O 1
ATOM 733 N N . ARG A 1 95 ? 15.663 -7.817 3.213 1.00 58.12 95 ARG A N 1
ATOM 734 C CA . ARG A 1 95 ? 16.185 -7.742 1.844 1.00 58.12 95 ARG A CA 1
ATOM 735 C C . ARG A 1 95 ? 16.611 -9.151 1.462 1.00 58.12 95 ARG A C 1
ATOM 737 O O . ARG A 1 95 ? 17.346 -9.779 2.226 1.00 58.12 95 ARG A O 1
ATOM 744 N N . ALA A 1 96 ? 16.120 -9.658 0.333 1.00 54.88 96 ALA A N 1
ATOM 745 C CA . ALA A 1 96 ? 16.558 -10.948 -0.168 1.00 54.88 96 ALA A CA 1
ATOM 746 C C . ALA A 1 96 ? 18.082 -10.877 -0.291 1.00 54.88 96 ALA A C 1
ATOM 748 O O . ALA A 1 96 ? 18.604 -10.159 -1.138 1.00 54.88 96 ALA A O 1
ATOM 749 N N . ALA A 1 97 ? 18.799 -11.543 0.615 1.00 43.25 97 ALA A N 1
ATOM 750 C CA . ALA A 1 97 ? 20.236 -11.656 0.502 1.00 43.25 97 ALA A CA 1
ATOM 751 C C . ALA A 1 97 ? 20.485 -12.341 -0.839 1.00 43.25 97 ALA A C 1
ATOM 753 O O . ALA A 1 97 ? 20.052 -13.480 -1.040 1.00 43.25 97 ALA A O 1
ATOM 754 N N . GLY A 1 98 ? 21.102 -11.613 -1.772 1.00 42.22 98 GLY A N 1
ATOM 755 C CA . GLY A 1 98 ? 21.581 -12.179 -3.020 1.00 42.22 98 GLY A CA 1
ATOM 756 C C . GLY A 1 98 ? 22.311 -13.469 -2.684 1.00 42.22 98 GLY A C 1
ATOM 757 O O . GLY A 1 98 ? 23.229 -13.483 -1.863 1.00 42.22 98 GLY A O 1
ATOM 758 N N . ARG A 1 99 ? 21.811 -14.575 -3.231 1.00 39.28 99 ARG A N 1
ATOM 759 C CA . ARG A 1 99 ? 22.387 -15.900 -3.054 1.00 39.28 99 ARG A CA 1
ATOM 760 C C . ARG A 1 99 ? 23.799 -15.814 -3.632 1.00 39.28 99 ARG A C 1
ATOM 762 O O . ARG A 1 99 ? 23.944 -15.764 -4.847 1.00 39.28 99 ARG A O 1
ATOM 769 N N . GLY A 1 100 ? 24.800 -15.701 -2.762 1.00 38.38 100 GLY A N 1
ATOM 770 C CA . GLY A 1 100 ? 26.200 -15.745 -3.157 1.00 38.38 100 GLY A CA 1
ATOM 771 C C . GLY A 1 100 ? 26.461 -17.067 -3.867 1.00 38.38 100 GLY A C 1
ATOM 772 O O . GLY A 1 100 ? 26.246 -18.132 -3.283 1.00 38.38 100 GLY A O 1
ATOM 773 N N . VAL A 1 101 ? 26.863 -16.969 -5.127 1.00 36.91 101 VAL A N 1
ATOM 774 C CA . VAL A 1 101 ? 27.518 -18.022 -5.903 1.00 36.91 101 VAL A CA 1
ATOM 775 C C . VAL A 1 101 ? 28.783 -17.434 -6.492 1.00 36.91 101 VAL A C 1
ATOM 777 O O . VAL A 1 101 ? 28.718 -16.273 -6.955 1.00 36.91 101 VAL A O 1
#

Foldseek 3Di:
DDDPPPPPPDPDDPDDPPDPDPPPQPPADAQWWKQAPLQGIWGFHDDDVQKTWTQGPDDNDPPDPGRIDIDGSVVSSRIFTWDQDPVRDTDGDPDPDPPDD